Protein AF-W7BFA7-F1 (afdb_monomer_lite)

Structure (mmCIF, N/CA/C/O backbone):
data_AF-W7BFA7-F1
#
_entry.id   AF-W7BFA7-F1
#
loop_
_atom_site.group_PDB
_atom_site.id
_atom_site.type_symbol
_atom_site.label_atom_id
_atom_site.label_alt_id
_atom_site.label_comp_id
_atom_site.label_asym_id
_atom_site.label_entity_id
_atom_site.label_seq_id
_atom_site.pdbx_PDB_ins_code
_atom_site.Cartn_x
_atom_site.Cartn_y
_atom_site.Cartn_z
_atom_site.occupancy
_atom_site.B_iso_or_equiv
_atom_site.auth_seq_id
_atom_site.auth_comp_id
_atom_site.auth_asym_id
_atom_site.auth_atom_id
_atom_site.pdbx_PDB_model_num
ATOM 1 N N . MET A 1 1 ? 1.681 0.024 -2.551 1.00 95.94 1 MET A N 1
ATOM 2 C CA . MET A 1 1 ? 0.801 -0.637 -3.525 1.00 95.94 1 MET A CA 1
ATOM 3 C C . MET A 1 1 ? 1.621 -1.643 -4.294 1.00 95.94 1 MET A C 1
ATOM 5 O O . MET A 1 1 ? 2.749 -1.331 -4.680 1.00 95.94 1 MET A O 1
ATOM 9 N N . GLU A 1 2 ? 1.081 -2.835 -4.487 1.00 97.25 2 GLU A N 1
ATOM 10 C CA . GLU A 1 2 ? 1.773 -3.946 -5.136 1.00 97.25 2 GLU A CA 1
ATOM 11 C C . GLU A 1 2 ? 2.144 -3.641 -6.591 1.00 97.25 2 GLU A C 1
ATOM 13 O O . GLU A 1 2 ? 3.190 -4.061 -7.073 1.00 97.25 2 GLU A O 1
ATOM 18 N N . ASN A 1 3 ? 1.359 -2.824 -7.284 1.00 97.94 3 ASN A N 1
ATOM 19 C CA . ASN A 1 3 ? 1.645 -2.418 -8.657 1.00 97.94 3 ASN A CA 1
ATOM 20 C C . ASN A 1 3 ? 2.478 -1.125 -8.770 1.00 97.94 3 ASN A C 1
ATOM 22 O O . ASN A 1 3 ? 2.645 -0.591 -9.866 1.00 97.94 3 ASN A O 1
ATOM 26 N N . ALA A 1 4 ? 3.013 -0.603 -7.661 1.00 98.31 4 ALA A N 1
ATOM 27 C CA . ALA A 1 4 ? 3.944 0.523 -7.702 1.00 98.31 4 ALA A CA 1
ATOM 28 C C . ALA A 1 4 ? 5.294 0.119 -8.327 1.00 98.31 4 ALA A C 1
ATOM 30 O O . ALA A 1 4 ? 5.684 -1.051 -8.313 1.00 98.31 4 ALA A O 1
ATOM 31 N N . THR A 1 5 ? 6.040 1.102 -8.835 1.00 98.50 5 THR A N 1
ATOM 32 C CA . THR A 1 5 ? 7.401 0.882 -9.345 1.00 98.50 5 THR A CA 1
ATOM 33 C C . THR A 1 5 ? 8.367 0.490 -8.219 1.00 98.50 5 THR A C 1
ATOM 35 O O . THR A 1 5 ? 8.198 0.894 -7.065 1.00 98.50 5 THR A O 1
ATOM 38 N N . ASP A 1 6 ? 9.417 -0.266 -8.549 1.00 98.12 6 ASP A N 1
ATOM 39 C CA . ASP A 1 6 ? 10.380 -0.778 -7.560 1.00 98.12 6 ASP A CA 1
ATOM 40 C C . ASP A 1 6 ? 11.067 0.307 -6.712 1.00 98.12 6 ASP A C 1
ATOM 42 O O . ASP A 1 6 ? 11.204 0.100 -5.501 1.00 98.12 6 ASP A O 1
ATOM 46 N N . PRO A 1 7 ? 11.442 1.486 -7.259 1.00 98.50 7 PRO A N 1
ATOM 47 C CA . PRO A 1 7 ? 11.986 2.566 -6.438 1.00 98.50 7 PRO A CA 1
ATOM 48 C C . PRO A 1 7 ? 10.995 3.065 -5.379 1.00 98.50 7 PRO A C 1
ATOM 50 O O . PRO A 1 7 ? 11.397 3.371 -4.259 1.00 98.50 7 PRO A O 1
ATOM 53 N N . VAL A 1 8 ? 9.698 3.112 -5.704 1.00 98.31 8 VAL A N 1
ATOM 54 C CA . VAL A 1 8 ? 8.647 3.538 -4.765 1.00 98.31 8 VAL A CA 1
ATOM 55 C C . VAL A 1 8 ? 8.429 2.478 -3.690 1.00 98.31 8 VAL A C 1
ATOM 57 O O . VAL A 1 8 ? 8.359 2.819 -2.512 1.00 98.31 8 VAL A O 1
ATOM 60 N N . LYS A 1 9 ? 8.381 1.195 -4.070 1.00 97.94 9 LYS A N 1
ATOM 61 C CA . LYS A 1 9 ? 8.286 0.075 -3.117 1.00 97.94 9 LYS A CA 1
ATOM 62 C C . LYS A 1 9 ? 9.461 0.059 -2.143 1.00 97.94 9 LYS A C 1
ATOM 64 O O . LYS A 1 9 ? 9.247 -0.068 -0.946 1.00 97.94 9 LYS A O 1
ATOM 69 N N . SER A 1 10 ? 10.679 0.246 -2.651 1.00 98.00 10 SER A N 1
ATOM 70 C CA . SER A 1 10 ? 11.912 0.254 -1.850 1.00 98.00 10 SER A CA 1
ATOM 71 C C . SER A 1 10 ? 11.969 1.407 -0.845 1.00 98.00 10 SER A C 1
ATOM 73 O O . SER A 1 10 ? 12.599 1.281 0.199 1.00 98.00 10 SER A O 1
ATOM 75 N N . ALA A 1 11 ? 11.323 2.534 -1.156 1.00 98.12 11 ALA A N 1
ATOM 76 C CA . ALA A 1 11 ? 11.254 3.697 -0.276 1.00 98.12 11 ALA A CA 1
ATOM 77 C C . ALA A 1 11 ? 10.112 3.621 0.758 1.00 98.12 11 ALA A C 1
ATOM 79 O O . ALA A 1 11 ? 10.065 4.443 1.673 1.00 98.12 11 ALA A O 1
ATOM 80 N N . ALA A 1 12 ? 9.171 2.685 0.609 1.00 97.19 12 ALA A N 1
ATOM 81 C CA . ALA A 1 12 ? 7.986 2.600 1.452 1.00 97.19 12 ALA A CA 1
ATOM 82 C C . ALA A 1 12 ? 8.231 1.741 2.702 1.00 97.19 12 ALA A C 1
ATOM 84 O O . ALA A 1 12 ? 8.791 0.653 2.627 1.00 97.19 12 ALA A O 1
ATOM 85 N N . ASN A 1 13 ? 7.723 2.191 3.854 1.00 95.56 13 ASN A N 1
ATOM 86 C CA . ASN A 1 13 ? 7.755 1.408 5.100 1.00 95.56 13 ASN A CA 1
ATOM 87 C C . ASN A 1 13 ? 6.793 0.210 5.080 1.00 95.56 13 ASN A C 1
ATOM 89 O O . ASN A 1 13 ? 6.919 -0.712 5.880 1.00 95.56 13 ASN A O 1
ATOM 93 N N . TYR A 1 14 ? 5.794 0.262 4.204 1.00 95.31 14 TYR A N 1
ATOM 9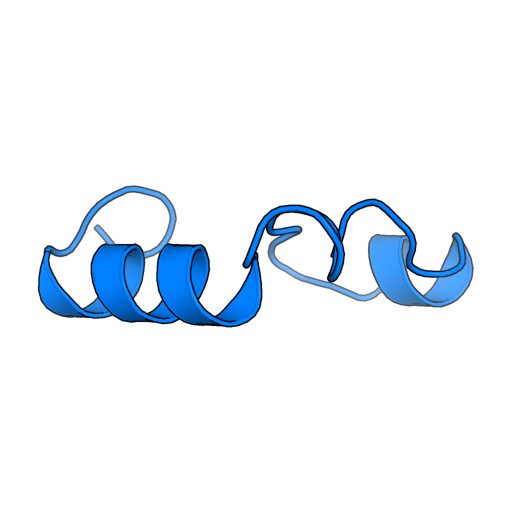4 C CA . TYR A 1 14 ? 4.751 -0.739 4.074 1.00 95.31 14 TYR A CA 1
ATOM 95 C C . TYR A 1 14 ? 4.203 -0.719 2.648 1.00 95.31 14 TYR A C 1
ATOM 97 O O . TYR A 1 14 ? 4.036 0.344 2.042 1.00 95.31 14 TYR A O 1
ATOM 105 N N . ILE A 1 15 ? 3.914 -1.904 2.118 1.00 97.25 15 ILE A N 1
ATOM 106 C CA . ILE A 1 15 ? 3.336 -2.095 0.793 1.00 97.25 15 ILE A CA 1
ATOM 107 C C . ILE A 1 15 ? 1.963 -2.735 0.990 1.00 97.25 15 ILE A C 1
ATOM 109 O O . ILE A 1 15 ? 1.869 -3.869 1.438 1.00 97.25 15 ILE A O 1
ATOM 113 N N . THR A 1 16 ? 0.917 -1.984 0.657 1.00 97.69 16 THR A N 1
ATOM 114 C CA . THR A 1 16 ? -0.457 -2.494 0.534 1.00 97.69 16 THR A CA 1
ATO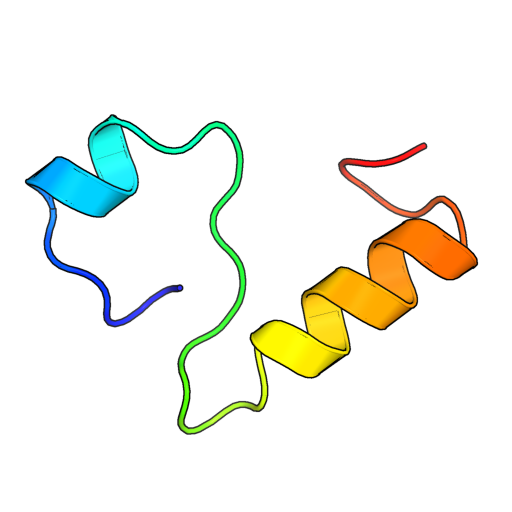M 115 C C . THR A 1 16 ? -0.737 -3.061 -0.862 1.00 97.69 16 THR A C 1
ATOM 117 O O . THR A 1 16 ? 0.126 -2.928 -1.740 1.00 97.69 16 THR A O 1
ATOM 120 N N . ASP A 1 17 ? -1.934 -3.608 -1.068 1.00 97.88 17 ASP A N 1
ATOM 121 C CA . ASP A 1 17 ? -2.411 -4.225 -2.312 1.00 97.88 17 ASP A CA 1
ATOM 122 C C . ASP A 1 17 ? -2.378 -3.251 -3.506 1.00 97.88 17 ASP A C 1
ATOM 124 O O . ASP A 1 17 ? -2.060 -2.055 -3.383 1.00 97.88 17 ASP A O 1
ATOM 128 N N . SER A 1 18 ? -2.635 -3.768 -4.706 1.00 98.31 18 SER A N 1
ATOM 129 C CA . SER A 1 18 ? -2.716 -2.947 -5.916 1.00 98.31 18 SER A CA 1
ATOM 130 C C . SER A 1 18 ? -3.947 -2.025 -5.912 1.00 98.31 18 SER A C 1
ATOM 132 O O . SER A 1 18 ? -4.837 -2.118 -5.064 1.00 98.31 18 SER A O 1
ATOM 134 N N . ASN A 1 19 ? -4.021 -1.100 -6.875 1.00 97.56 19 ASN A N 1
ATOM 135 C CA . ASN A 1 19 ? -5.229 -0.286 -7.057 1.00 97.56 19 ASN A CA 1
ATOM 136 C C . ASN A 1 19 ? -6.421 -1.107 -7.580 1.00 97.56 19 ASN A C 1
ATOM 138 O O . ASN A 1 19 ? -7.556 -0.676 -7.396 1.00 97.56 19 ASN A O 1
ATOM 142 N N . ASP A 1 20 ? -6.165 -2.239 -8.239 1.00 98.38 20 ASP A N 1
ATOM 143 C CA . ASP A 1 20 ? -7.208 -3.128 -8.762 1.00 98.38 20 ASP A CA 1
ATOM 144 C C . ASP A 1 20 ? -7.817 -3.995 -7.642 1.00 98.38 20 ASP A C 1
ATOM 146 O O . ASP A 1 20 ? -8.893 -4.563 -7.808 1.00 98.38 20 ASP A O 1
ATOM 150 N N . GLU A 1 21 ? -7.155 -4.038 -6.481 1.00 97.88 21 GLU A N 1
ATOM 151 C CA . GLU A 1 21 ? -7.529 -4.799 -5.282 1.00 97.88 21 GLU A CA 1
ATOM 152 C C . GLU A 1 21 ? -7.817 -3.888 -4.080 1.00 97.88 21 GLU A C 1
ATOM 154 O O . GLU A 1 21 ? -7.735 -4.311 -2.934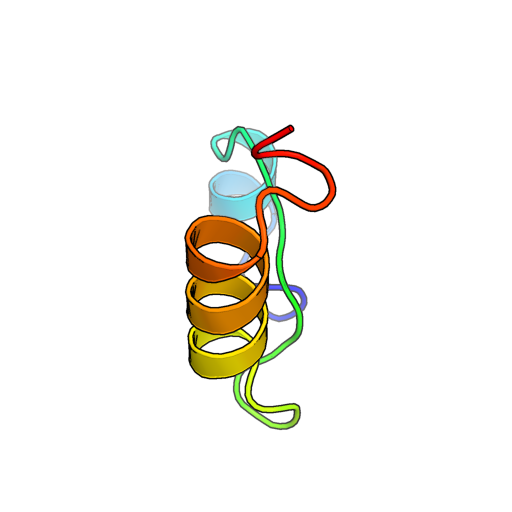 1.00 97.88 21 GLU A O 1
ATOM 159 N N . GLU A 1 22 ? -8.149 -2.618 -4.324 1.00 97.69 22 GLU A N 1
ATOM 160 C CA . GLU A 1 22 ? -8.575 -1.689 -3.270 1.00 97.69 22 GLU A CA 1
ATOM 161 C C . GLU A 1 22 ? -7.536 -1.427 -2.154 1.00 97.69 22 GLU A C 1
ATOM 163 O O . GLU A 1 22 ? -7.905 -1.031 -1.048 1.00 97.69 22 GLU A O 1
ATOM 168 N N . GLY A 1 23 ? -6.226 -1.525 -2.425 1.00 97.50 23 GLY A N 1
ATOM 169 C CA . GLY A 1 23 ? -5.182 -1.418 -1.386 1.00 97.50 23 GLY A CA 1
ATOM 170 C C . GLY A 1 23 ? -5.218 -0.143 -0.523 1.00 97.50 23 GLY A C 1
ATOM 171 O O . GLY A 1 23 ? -4.814 -0.139 0.643 1.00 97.50 23 GLY A O 1
ATOM 172 N N . VAL A 1 24 ? -5.769 0.963 -1.036 1.00 97.75 24 VAL A N 1
ATOM 173 C CA . VAL A 1 24 ? -6.017 2.163 -0.213 1.00 97.75 24 VAL A CA 1
ATOM 174 C C . VAL A 1 24 ? -7.015 1.869 0.913 1.00 97.75 24 VAL A C 1
ATOM 176 O O . VAL A 1 24 ? -6.756 2.235 2.060 1.00 97.75 24 VAL A O 1
ATOM 179 N N . PHE A 1 25 ? -8.126 1.192 0.616 1.00 98.00 25 PHE A N 1
ATOM 180 C CA . PHE A 1 25 ? -9.127 0.822 1.616 1.00 98.00 25 PHE A CA 1
ATOM 181 C C . PHE A 1 25 ? -8.592 -0.240 2.579 1.00 98.00 25 PHE A C 1
ATOM 183 O O . PHE A 1 25 ? -8.766 -0.066 3.785 1.00 98.00 25 PHE A O 1
ATOM 190 N N . SER A 1 26 ? -7.845 -1.239 2.091 1.00 96.81 26 SER A N 1
ATOM 191 C CA . SER A 1 26 ? -7.146 -2.217 2.944 1.00 96.81 26 SER A CA 1
ATOM 192 C C . SER A 1 26 ? -6.244 -1.531 3.977 1.00 96.81 26 SER A C 1
ATOM 194 O O . SER A 1 26 ? -6.259 -1.870 5.159 1.00 96.81 26 SER A O 1
ATOM 196 N N . THR A 1 27 ? -5.489 -0.507 3.561 1.00 97.38 27 THR A N 1
ATOM 197 C CA . THR A 1 27 ? -4.617 0.254 4.474 1.00 97.38 27 THR A CA 1
ATOM 198 C C . THR A 1 27 ? -5.415 1.049 5.510 1.00 97.38 27 THR A C 1
ATOM 200 O O . THR A 1 27 ? -5.034 1.086 6.680 1.00 97.38 27 THR A O 1
ATOM 203 N N . ILE A 1 28 ? -6.517 1.690 5.104 1.00 97.81 28 ILE A N 1
ATOM 204 C CA . ILE A 1 28 ? -7.390 2.442 6.021 1.00 97.81 28 ILE A CA 1
ATOM 205 C C . ILE A 1 28 ? -7.981 1.507 7.080 1.00 97.81 28 ILE A C 1
ATOM 207 O O . ILE A 1 28 ? -7.927 1.830 8.268 1.00 97.81 28 ILE A O 1
ATOM 211 N N . ASP A 1 29 ? -8.501 0.349 6.671 1.00 97.38 29 ASP A N 1
ATOM 212 C CA . ASP A 1 29 ? -9.065 -0.641 7.592 1.00 97.38 29 ASP A CA 1
ATOM 213 C C . ASP A 1 29 ? -8.005 -1.155 8.575 1.00 97.38 29 ASP A C 1
ATOM 215 O O . ASP A 1 29 ? -8.239 -1.197 9.786 1.00 97.38 29 ASP A O 1
ATOM 219 N N . ALA A 1 30 ? -6.791 -1.428 8.084 1.00 96.31 30 ALA A N 1
ATOM 220 C CA . ALA A 1 30 ? -5.695 -1.886 8.926 1.00 96.31 30 ALA A CA 1
ATOM 221 C C . ALA A 1 30 ? -5.314 -0.870 10.019 1.00 96.31 30 ALA A C 1
ATOM 223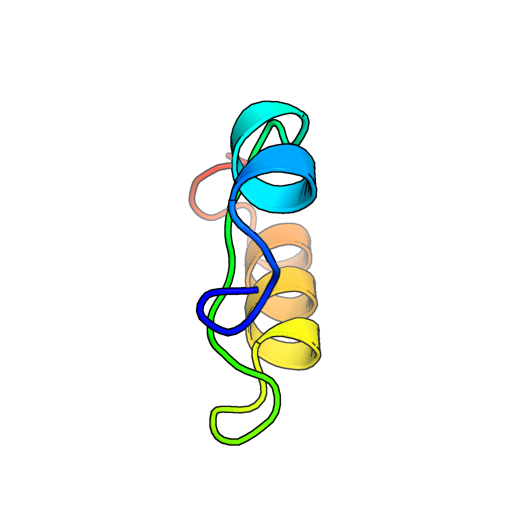 O O . ALA A 1 30 ? -5.082 -1.265 11.166 1.00 96.31 30 ALA A O 1
ATOM 224 N N . ILE A 1 31 ? -5.312 0.431 9.694 1.00 97.00 31 ILE A N 1
ATOM 225 C CA . ILE A 1 31 ? -5.076 1.525 10.653 1.00 97.00 31 ILE A CA 1
ATOM 226 C C . ILE A 1 31 ? -6.195 1.588 11.696 1.00 97.00 31 ILE A C 1
ATOM 228 O O . ILE A 1 31 ? -5.918 1.663 12.895 1.00 97.00 31 ILE A O 1
ATOM 232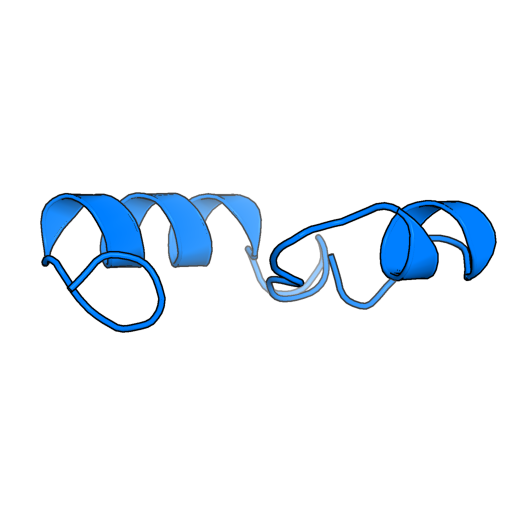 N N . LEU A 1 32 ? -7.457 1.568 11.259 1.00 97.88 32 LEU A N 1
ATOM 233 C CA . LEU A 1 32 ? -8.612 1.689 12.154 1.00 97.88 32 LEU A CA 1
ATOM 234 C C . LEU A 1 32 ? -8.706 0.508 13.124 1.00 97.88 32 LEU A C 1
ATOM 236 O O . LEU A 1 32 ? -8.990 0.701 14.308 1.00 97.88 32 LEU A O 1
ATOM 240 N N . ASN A 1 33 ? -8.403 -0.695 12.637 1.00 97.62 33 ASN A N 1
ATOM 241 C CA . ASN A 1 33 ? -8.471 -1.930 13.410 1.00 97.62 33 ASN A CA 1
ATOM 242 C C . ASN A 1 33 ? -7.169 -2.266 14.153 1.00 97.62 33 ASN A C 1
ATOM 244 O O . ASN A 1 33 ? -7.114 -3.296 14.825 1.00 97.62 33 ASN A O 1
ATOM 248 N N . LYS A 1 34 ? -6.131 -1.419 14.060 1.00 96.44 34 LYS A N 1
ATOM 249 C CA . LYS A 1 34 ? -4.798 -1.653 14.654 1.00 96.44 34 LYS A CA 1
ATOM 250 C C . LYS A 1 34 ? -4.247 -3.039 14.317 1.00 96.44 34 LYS A C 1
ATOM 252 O O . LYS A 1 34 ? -3.763 -3.770 15.181 1.00 96.44 34 LYS A O 1
ATOM 257 N N . THR A 1 35 ? -4.380 -3.427 13.056 1.00 95.44 35 THR A N 1
ATOM 258 C CA . THR A 1 35 ? -3.794 -4.669 12.541 1.00 95.44 35 THR A CA 1
ATOM 259 C C . THR A 1 35 ? -2.441 -4.365 11.908 1.00 95.44 35 THR A C 1
ATOM 261 O O . THR A 1 35 ? -2.124 -3.204 11.652 1.00 95.44 35 THR A O 1
ATOM 264 N N . TYR A 1 36 ? -1.608 -5.391 11.701 1.00 86.75 36 TYR A N 1
ATOM 265 C CA . TYR A 1 36 ? -0.282 -5.221 11.101 1.00 86.75 36 TYR A CA 1
ATOM 266 C C . TYR A 1 36 ? -0.347 -4.353 9.826 1.00 86.75 36 TYR A C 1
ATOM 268 O O . TYR A 1 36 ? -1.213 -4.598 8.985 1.00 86.75 36 TYR A O 1
ATOM 276 N N . PRO A 1 37 ? 0.574 -3.393 9.626 1.00 91.94 37 PRO A N 1
ATOM 277 C CA . PRO A 1 37 ? 1.718 -3.029 10.477 1.00 91.94 37 PRO A CA 1
ATOM 278 C C . PRO A 1 37 ? 1.422 -1.932 11.524 1.00 91.94 37 PRO A C 1
ATOM 280 O O . PRO A 1 37 ? 2.352 -1.322 12.044 1.00 91.94 37 PRO A O 1
ATOM 283 N N . PHE A 1 38 ? 0.153 -1.629 11.799 1.00 93.75 38 PHE A N 1
ATOM 284 C CA . PHE A 1 38 ? -0.296 -0.507 12.637 1.00 93.75 38 PHE A CA 1
ATOM 285 C C . PHE A 1 38 ? -0.722 -0.925 14.059 1.00 93.75 38 PHE A C 1
ATOM 287 O O . PHE A 1 38 ? -1.492 -0.208 14.705 1.00 93.75 38 PHE A O 1
ATOM 294 N N . ASN A 1 39 ? -0.272 -2.098 14.518 1.00 80.50 39 ASN A N 1
ATOM 295 C CA . ASN A 1 39 ? -0.595 -2.685 15.822 1.00 80.50 39 ASN A CA 1
ATOM 296 C C . ASN A 1 39 ? 0.245 -2.136 16.983 1.00 80.50 39 ASN A C 1
ATOM 298 O O . ASN A 1 39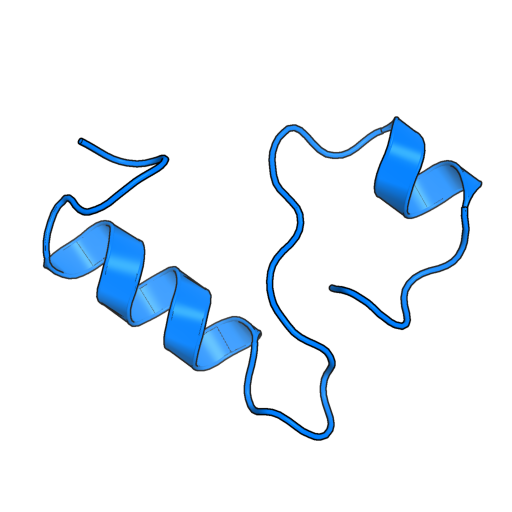 ? 1.444 -1.846 16.785 1.00 80.50 39 ASN A O 1
#

Sequence (39 aa):
MENATDPVKSAANYITDSNDEEGVFSTIDAILNKTYPFN

Secondary structure (DSSP, 8-state):
-TTS-HHHHHH-S-----GGGTHHHHHHHHHHTT-TT--

Radius of gyration: 10.29 Å; chains: 1; bounding box: 21×9×25 Å

InterPro domains:
  IPR023214 HAD superfamily [G3DSA:3.40.50.1000] (1-28)
  IPR036412 HAD-like superfamily [SSF56784] (1-32)

Foldseek 3Di:
DVPDDPVVVVPDPDDFDDVVVVRVVVVVVCCVVCHPPND

pLDDT: mean 96.51, std 3.35, range [80.5, 98.5]

Organism: NCBI:txid1265820